Protein AF-A0A9N9K2L0-F1 (afdb_monomer_lite)

InterPro domains:
  IPR049456 Anoctamin, alpha-beta plait domain, fungal-type [PF20877] (57-165)

Sequence (165 aa):
MTDNNHLKNPLAPVTAAVSKIASSNVVQGTRNLLFHRIHNTKESKEVFADYVAIIRTKPFSKLSQLEKEISRKKLEDTCRNLLTRLHRVGLKYEVRRGADDLIFVFILCPLDRLKQEFDRSRIHDWLVGVRIRDLDEDRDVPLTDSERLRLVYEIITNPLNEGGA

pLDDT: mean 76.49, std 19.94, range [34.66, 96.75]

Structure (mmCIF, N/CA/C/O backbone):
data_AF-A0A9N9K2L0-F1
#
_entry.id   AF-A0A9N9K2L0-F1
#
loop_
_atom_site.group_PDB
_atom_site.id
_atom_site.type_symbol
_atom_site.label_atom_id
_atom_site.label_alt_id
_atom_site.label_comp_id
_atom_site.label_asym_id
_atom_site.label_entity_id
_atom_site.label_seq_id
_atom_site.pdbx_PDB_ins_code
_atom_site.Cartn_x
_atom_site.Cartn_y
_atom_site.Cartn_z
_atom_site.occupancy
_atom_site.B_iso_or_equiv
_atom_site.auth_seq_id
_atom_site.auth_comp_id
_atom_site.auth_asym_id
_atom_site.auth_atom_id
_atom_site.pdbx_PDB_model_num
ATOM 1 N N . MET A 1 1 ? -28.141 32.761 -15.837 1.00 36.38 1 M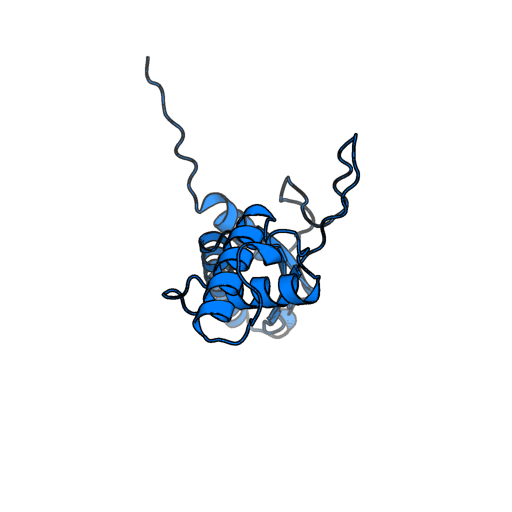ET A N 1
ATOM 2 C CA . MET A 1 1 ? -27.381 31.613 -16.374 1.00 36.38 1 MET A CA 1
ATOM 3 C C . MET A 1 1 ? -26.178 31.430 -15.471 1.00 36.38 1 MET A C 1
ATOM 5 O O . MET A 1 1 ? -25.227 32.185 -15.582 1.00 36.38 1 MET A O 1
ATOM 9 N N . THR A 1 2 ? -26.296 30.563 -14.470 1.00 34.84 2 THR A N 1
ATOM 10 C CA . THR A 1 2 ? -25.261 30.336 -13.451 1.00 34.84 2 THR A CA 1
ATOM 11 C C . THR A 1 2 ? -24.829 28.881 -13.537 1.00 34.84 2 THR A C 1
ATOM 13 O O . THR A 1 2 ? -25.515 28.002 -13.015 1.00 34.84 2 THR A O 1
ATOM 16 N N . ASP A 1 3 ? -23.716 28.643 -14.226 1.00 34.66 3 ASP A N 1
ATOM 17 C CA . ASP A 1 3 ? -23.054 27.343 -14.294 1.00 34.66 3 ASP A CA 1
ATOM 18 C C . ASP A 1 3 ? -22.274 27.104 -12.996 1.00 34.66 3 ASP A C 1
ATOM 20 O O . ASP A 1 3 ? -21.170 27.612 -12.791 1.00 34.66 3 ASP A O 1
ATOM 24 N N . ASN A 1 4 ? -22.869 26.329 -12.088 1.00 36.06 4 ASN A N 1
ATOM 25 C CA . ASN A 1 4 ? -22.198 25.838 -10.889 1.00 36.06 4 ASN A CA 1
ATOM 26 C C . ASN A 1 4 ? -21.323 24.632 -11.251 1.00 36.06 4 ASN A C 1
ATOM 28 O O . ASN A 1 4 ? -21.777 23.487 -11.267 1.00 36.06 4 ASN A O 1
ATOM 32 N N . ASN A 1 5 ? -20.045 24.905 -11.511 1.00 35.56 5 ASN A N 1
ATOM 33 C CA . ASN A 1 5 ? -18.997 23.896 -11.606 1.00 35.56 5 ASN A CA 1
ATOM 34 C C . ASN A 1 5 ? -18.878 23.128 -10.282 1.00 35.56 5 ASN A C 1
ATOM 36 O O . ASN A 1 5 ? -18.391 23.629 -9.268 1.00 35.56 5 ASN A O 1
ATOM 40 N N . HIS A 1 6 ? -19.330 21.877 -10.311 1.00 37.03 6 HIS A N 1
ATOM 41 C CA . HIS A 1 6 ? -19.274 20.942 -9.201 1.00 37.03 6 HIS A CA 1
ATOM 42 C C . HIS A 1 6 ? -17.819 20.486 -8.993 1.00 37.03 6 HIS A C 1
ATOM 44 O O . HIS A 1 6 ? -17.358 19.505 -9.580 1.00 37.03 6 HIS A O 1
ATOM 50 N N . LEU A 1 7 ? -17.081 21.205 -8.144 1.00 38.56 7 LEU A N 1
ATOM 51 C CA . LEU A 1 7 ? -15.788 20.766 -7.628 1.00 38.56 7 LEU A CA 1
ATOM 52 C C . LEU A 1 7 ? -16.025 19.487 -6.805 1.00 38.56 7 LEU A C 1
ATOM 54 O O . LEU A 1 7 ? -16.519 19.533 -5.676 1.00 38.56 7 LEU A O 1
ATOM 58 N N . LYS A 1 8 ? -15.759 18.319 -7.399 1.00 45.78 8 LYS A N 1
ATOM 59 C CA . LYS A 1 8 ? -15.827 17.027 -6.704 1.00 45.78 8 LYS A CA 1
ATOM 60 C C . LYS A 1 8 ? -14.815 17.060 -5.560 1.00 45.78 8 LYS A C 1
ATOM 62 O O . LYS A 1 8 ? -13.614 17.040 -5.797 1.00 45.78 8 LYS A O 1
ATOM 67 N N . ASN A 1 9 ? -15.311 17.142 -4.327 1.00 45.84 9 ASN A N 1
ATOM 68 C CA . ASN A 1 9 ? -14.488 17.180 -3.124 1.00 45.84 9 ASN A CA 1
ATOM 69 C C . ASN A 1 9 ? -13.578 15.927 -3.072 1.00 45.84 9 ASN A C 1
ATOM 71 O O . ASN A 1 9 ? -14.110 14.814 -2.981 1.00 45.84 9 ASN A O 1
ATOM 75 N N . PRO A 1 10 ? -12.238 16.065 -3.122 1.00 52.16 10 PRO A N 1
ATOM 76 C CA . PRO A 1 10 ? -11.313 14.931 -3.221 1.00 52.16 10 PRO A CA 1
ATOM 77 C C . PRO A 1 10 ? -11.330 14.013 -1.987 1.00 52.16 10 PRO A C 1
ATOM 79 O O . PRO A 1 10 ? -10.876 12.876 -2.067 1.00 52.16 10 PRO A O 1
ATOM 82 N N . LEU A 1 11 ? -11.901 14.459 -0.859 1.00 54.44 11 LEU A N 1
ATOM 83 C CA . LEU A 1 11 ? -12.058 13.648 0.356 1.00 54.44 11 LEU A CA 1
ATOM 84 C C . LEU A 1 11 ? -13.408 12.919 0.459 1.00 54.44 11 LEU A C 1
ATOM 86 O O . LEU A 1 11 ? -13.586 12.102 1.364 1.00 54.44 11 LEU A O 1
ATOM 90 N N . ALA A 1 12 ? -14.356 13.158 -0.452 1.00 58.91 12 ALA A N 1
ATOM 91 C CA . ALA A 1 12 ? -15.643 12.460 -0.456 1.00 58.91 12 ALA A CA 1
ATOM 92 C C . ALA A 1 12 ? -15.528 10.914 -0.412 1.00 58.91 12 ALA A C 1
ATOM 94 O O . ALA A 1 12 ? -16.246 10.303 0.387 1.00 58.91 12 ALA A O 1
ATOM 95 N N . PRO A 1 13 ? -14.628 10.252 -1.177 1.00 61.06 13 PRO A N 1
ATOM 96 C CA . PRO A 1 13 ? -14.494 8.794 -1.116 1.00 61.06 13 PRO A CA 1
ATOM 97 C C . PRO A 1 13 ? -13.888 8.298 0.206 1.00 61.06 13 PRO A C 1
ATOM 99 O O . PRO A 1 13 ? -14.330 7.270 0.719 1.00 61.06 13 PRO A O 1
ATOM 102 N N . VAL A 1 14 ? -12.943 9.043 0.795 1.00 61.41 14 VAL A N 1
ATOM 103 C CA . VAL A 1 14 ? -12.320 8.716 2.092 1.00 61.41 14 VAL A CA 1
ATOM 104 C C . VAL A 1 14 ? -13.371 8.771 3.199 1.00 61.41 14 VAL A C 1
ATOM 106 O O . VAL A 1 14 ? -13.541 7.819 3.957 1.00 61.41 14 VAL A O 1
ATOM 109 N N . THR A 1 15 ? -14.132 9.864 3.262 1.00 62.44 15 THR A N 1
ATOM 110 C CA . THR A 1 15 ? -15.161 10.069 4.288 1.00 62.44 15 THR A CA 1
ATOM 111 C C . THR A 1 15 ? -16.273 9.025 4.188 1.00 62.44 15 THR A C 1
ATOM 113 O O . THR A 1 15 ? -16.708 8.504 5.213 1.00 62.44 15 THR A O 1
ATOM 116 N N . ALA A 1 16 ? -16.681 8.653 2.970 1.00 62.03 16 ALA A N 1
ATOM 117 C CA . ALA A 1 16 ? -17.680 7.608 2.738 1.00 62.03 16 ALA A CA 1
ATOM 118 C C . ALA A 1 16 ? -17.184 6.188 3.075 1.00 62.03 16 ALA A C 1
ATOM 120 O O . ALA A 1 16 ? -17.990 5.314 3.393 1.00 62.03 16 ALA A O 1
ATOM 121 N N . ALA A 1 17 ? -15.878 5.924 2.981 1.00 58.97 17 ALA A N 1
ATOM 122 C CA . ALA A 1 17 ? -15.293 4.659 3.420 1.00 58.97 17 ALA A CA 1
ATOM 123 C C . ALA A 1 17 ? -15.217 4.586 4.954 1.00 58.97 17 ALA A C 1
ATOM 125 O O . ALA A 1 17 ? -15.587 3.570 5.536 1.00 58.97 17 ALA A O 1
ATOM 126 N N . VAL A 1 18 ? -14.809 5.677 5.610 1.00 60.56 18 VAL A N 1
ATOM 127 C CA . VAL A 1 18 ? -14.703 5.763 7.077 1.00 60.56 18 VAL A CA 1
ATOM 128 C C . VAL A 1 18 ? -16.077 5.673 7.750 1.00 60.56 18 VAL A C 1
ATOM 130 O O . VAL A 1 18 ? -16.228 4.939 8.723 1.00 60.56 18 VAL A O 1
ATOM 133 N N . SER A 1 19 ? -17.101 6.346 7.212 1.00 59.28 19 SER A N 1
ATOM 134 C CA . SER A 1 19 ? -18.462 6.303 7.773 1.00 59.28 19 SER A CA 1
ATOM 135 C C . SER A 1 19 ? -19.093 4.909 7.723 1.00 59.28 19 SER A C 1
ATOM 137 O O . SER A 1 19 ? -19.879 4.550 8.601 1.00 59.28 19 SER A O 1
ATOM 139 N N . LYS A 1 20 ? -18.714 4.090 6.734 1.00 58.72 20 LYS A N 1
ATOM 140 C CA . LYS A 1 20 ? -19.121 2.686 6.682 1.00 58.72 20 LYS A CA 1
ATOM 141 C C . LYS A 1 20 ? -18.540 1.913 7.850 1.00 58.72 20 LYS A C 1
ATOM 143 O O . LYS A 1 20 ? -19.306 1.275 8.545 1.00 58.72 20 LYS A O 1
ATOM 148 N N . ILE A 1 21 ? -17.247 2.035 8.150 1.00 56.72 21 ILE A N 1
ATOM 149 C CA . ILE A 1 21 ? -16.591 1.302 9.255 1.00 56.72 21 ILE A CA 1
ATOM 150 C C . ILE A 1 21 ? -17.342 1.468 10.593 1.00 56.72 21 ILE A C 1
ATOM 152 O O . ILE A 1 21 ? -17.442 0.512 11.366 1.00 56.72 21 ILE A O 1
ATOM 156 N N . ALA A 1 22 ? -17.910 2.651 10.843 1.00 50.00 22 ALA A N 1
ATOM 157 C CA . ALA A 1 22 ? -18.633 2.985 12.071 1.00 50.00 22 ALA A CA 1
ATOM 158 C C . ALA A 1 22 ? -20.003 2.290 12.228 1.00 50.00 22 ALA A C 1
ATOM 160 O O . ALA A 1 22 ? -20.510 2.189 13.346 1.00 50.00 22 ALA A O 1
ATOM 161 N N . SER A 1 23 ? -20.600 1.783 11.147 1.00 47.50 23 SER A N 1
ATOM 162 C CA . SER A 1 23 ? -21.917 1.136 11.181 1.00 47.50 23 SER A CA 1
ATOM 163 C C . SER A 1 23 ? -21.771 -0.373 11.421 1.00 47.50 23 SER A C 1
ATOM 165 O O . SER A 1 23 ? -20.914 -1.032 10.839 1.00 47.50 23 SER A O 1
ATOM 167 N N . SER A 1 24 ? -22.590 -0.945 12.305 1.00 44.16 24 SER A N 1
ATOM 168 C CA . SER A 1 24 ? -22.550 -2.370 12.683 1.00 44.16 24 SER A CA 1
ATOM 169 C C . SER A 1 24 ? -23.005 -3.331 11.577 1.00 44.16 24 SER A C 1
ATOM 171 O O . SER A 1 24 ? -22.767 -4.527 11.688 1.00 44.16 24 SER A O 1
ATOM 173 N N . ASN A 1 25 ? -23.585 -2.819 10.490 1.00 40.66 25 ASN A N 1
ATOM 174 C CA . ASN A 1 25 ? -23.995 -3.591 9.321 1.00 40.66 25 ASN A CA 1
ATOM 175 C C . ASN A 1 25 ? -23.329 -3.002 8.077 1.00 40.66 25 ASN A C 1
ATOM 177 O O . ASN A 1 25 ? -23.819 -2.031 7.505 1.00 40.66 25 ASN A O 1
ATOM 181 N N . VAL A 1 26 ? -22.183 -3.554 7.677 1.00 41.59 26 VAL A N 1
ATOM 182 C CA . VAL A 1 26 ? -21.455 -3.110 6.475 1.00 41.59 26 VAL A CA 1
ATOM 183 C C . VAL A 1 26 ? -21.186 -4.316 5.604 1.00 41.59 26 VAL A C 1
ATOM 185 O O . VAL A 1 26 ? -20.061 -4.761 5.403 1.00 41.59 26 VAL A O 1
ATOM 188 N N . VAL A 1 27 ? -22.271 -4.840 5.063 1.00 42.69 27 VAL A N 1
ATOM 189 C CA . VAL A 1 27 ? -22.233 -5.417 3.732 1.00 42.69 27 VAL A CA 1
ATOM 190 C C . VAL A 1 27 ? -23.111 -4.489 2.909 1.00 42.69 27 VAL A C 1
ATOM 192 O O . VAL A 1 27 ? -24.256 -4.254 3.267 1.00 42.69 27 VAL A O 1
ATOM 195 N N . GLN A 1 28 ? -22.544 -3.953 1.831 1.00 42.75 28 GLN A N 1
ATOM 196 C CA . GLN A 1 28 ? -23.145 -3.028 0.862 1.00 42.75 28 GLN A CA 1
ATOM 197 C C . GLN A 1 28 ? -23.004 -1.535 1.172 1.00 42.75 28 GLN A C 1
ATOM 199 O O . GLN A 1 28 ? -23.457 -1.001 2.177 1.00 42.75 28 GLN A O 1
ATOM 204 N N . GLY A 1 29 ? -22.391 -0.836 0.214 1.00 38.25 29 GLY A N 1
ATOM 205 C CA . GLY A 1 29 ? -22.455 0.617 0.163 1.00 38.25 29 GLY A CA 1
ATOM 206 C C . GLY A 1 29 ? -21.407 1.307 -0.697 1.00 38.25 29 GLY A C 1
ATOM 207 O O . GLY A 1 29 ? -21.385 2.531 -0.713 1.00 38.25 29 GLY A O 1
ATOM 208 N N . THR A 1 30 ? -20.496 0.620 -1.388 1.00 40.12 30 THR A N 1
ATOM 209 C CA . THR A 1 30 ? -19.628 1.260 -2.397 1.00 40.12 30 THR A CA 1
ATOM 210 C C . THR A 1 30 ? -20.104 0.776 -3.754 1.00 40.12 30 THR A C 1
ATOM 212 O O . THR A 1 30 ? -19.882 -0.371 -4.111 1.00 40.12 30 THR A O 1
ATOM 215 N N . ARG A 1 31 ? -20.821 1.637 -4.483 1.00 35.69 31 ARG A N 1
ATOM 216 C CA . ARG A 1 31 ? -21.468 1.338 -5.773 1.00 35.69 31 ARG A CA 1
ATOM 217 C C . ARG A 1 31 ? -20.511 0.959 -6.919 1.00 35.69 31 ARG A C 1
ATOM 219 O O . ARG A 1 31 ? -20.982 0.812 -8.031 1.00 35.69 31 ARG A O 1
ATOM 226 N N . ASN A 1 32 ? -19.222 0.743 -6.655 1.00 43.69 32 ASN A N 1
ATOM 227 C CA . ASN A 1 32 ? -18.247 0.205 -7.602 1.00 43.69 32 ASN A CA 1
ATOM 228 C C . ASN A 1 32 ? -17.407 -0.853 -6.873 1.00 43.69 32 ASN A C 1
ATOM 230 O O . ASN A 1 32 ? -16.493 -0.519 -6.121 1.00 43.69 32 ASN A O 1
ATOM 234 N N . LEU A 1 33 ? -17.774 -2.120 -7.044 1.00 47.03 33 LEU A N 1
ATOM 235 C CA . LEU A 1 33 ? -17.030 -3.277 -6.543 1.00 47.03 33 LEU A CA 1
ATOM 236 C C . LEU A 1 33 ? -15.717 -3.393 -7.345 1.00 47.03 33 LEU A C 1
ATOM 238 O O . LEU A 1 33 ? -15.779 -3.461 -8.569 1.00 47.03 33 LEU A O 1
ATOM 242 N N . LEU A 1 34 ? -14.545 -3.379 -6.691 1.00 52.84 34 LEU A N 1
ATOM 243 C CA . LEU A 1 34 ? -13.231 -3.422 -7.369 1.00 52.84 34 LEU A CA 1
ATOM 244 C C . LEU A 1 34 ? -12.527 -4.787 -7.267 1.00 52.84 34 LEU A C 1
ATOM 246 O O . LEU A 1 34 ? -11.813 -5.150 -8.195 1.00 52.84 34 LEU A O 1
ATOM 250 N N . PHE A 1 35 ? -12.753 -5.560 -6.196 1.00 50.31 35 PHE A N 1
ATOM 251 C CA . PHE A 1 35 ? -12.025 -6.819 -5.933 1.00 50.31 35 PHE A CA 1
ATOM 252 C C . PHE A 1 35 ? -12.870 -8.089 -6.040 1.00 50.31 35 PHE A C 1
ATOM 254 O O . PHE A 1 35 ? -12.543 -9.128 -5.468 1.00 50.31 35 PHE A O 1
ATOM 261 N N . HIS A 1 36 ? -13.981 -8.021 -6.767 1.00 44.00 36 HIS A N 1
ATOM 262 C CA . HIS A 1 36 ? -14.702 -9.211 -7.185 1.00 44.00 36 HIS A CA 1
ATOM 263 C C . HIS A 1 36 ? -15.061 -9.049 -8.653 1.00 44.00 36 HIS A C 1
ATOM 265 O O . HIS A 1 36 ? -15.812 -8.139 -8.993 1.00 44.00 36 HIS A O 1
ATOM 271 N N . ARG A 1 37 ? -14.450 -9.901 -9.488 1.00 40.19 37 ARG A N 1
ATOM 272 C CA . ARG A 1 37 ? -14.815 -10.209 -10.875 1.00 40.19 37 ARG A CA 1
ATOM 273 C C . ARG A 1 37 ? -15.572 -9.074 -11.573 1.00 40.19 37 ARG A C 1
ATOM 275 O O . ARG A 1 37 ? -16.801 -9.071 -11.615 1.00 40.19 37 ARG A O 1
ATOM 282 N N . ILE A 1 38 ? -14.840 -8.126 -12.160 1.00 37.28 38 ILE A N 1
ATOM 283 C CA . ILE A 1 38 ? -15.440 -7.236 -13.155 1.00 37.28 38 ILE A CA 1
ATOM 284 C C . ILE A 1 38 ? -15.776 -8.124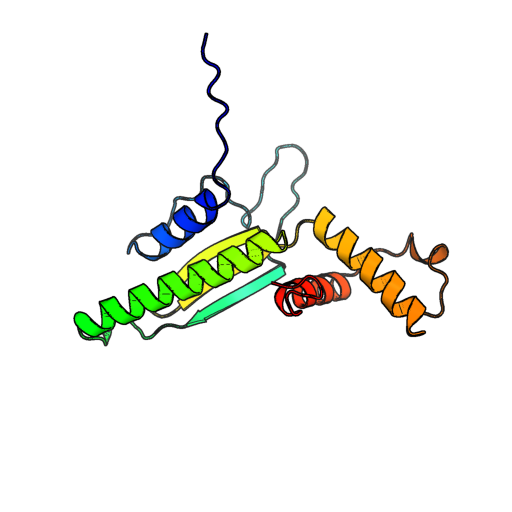 -14.359 1.00 37.28 38 ILE A C 1
ATOM 286 O O . ILE A 1 38 ? -14.932 -8.379 -15.214 1.00 37.28 38 ILE A O 1
ATOM 290 N N . HIS A 1 39 ? -17.011 -8.624 -14.422 1.00 35.22 39 HIS A N 1
ATOM 291 C CA . HIS A 1 39 ? -17.592 -9.097 -15.674 1.00 35.22 39 HIS A CA 1
ATOM 292 C C . HIS A 1 39 ? -17.828 -7.867 -16.554 1.00 35.22 39 HIS A C 1
ATOM 294 O O . HIS A 1 39 ? -18.941 -7.361 -16.654 1.00 35.22 39 HIS A O 1
ATOM 300 N N . ASN A 1 40 ? -16.763 -7.341 -17.159 1.00 38.50 40 ASN A N 1
ATOM 301 C CA . ASN A 1 40 ? -16.923 -6.420 -18.269 1.00 38.50 40 ASN A CA 1
ATOM 302 C C . ASN A 1 40 ? -17.249 -7.275 -19.492 1.00 38.50 40 ASN A C 1
ATOM 304 O O . ASN A 1 40 ? -16.514 -8.203 -19.824 1.00 38.50 40 ASN A O 1
ATOM 308 N N . THR A 1 41 ? -18.366 -6.976 -20.145 1.00 44.03 41 THR A N 1
ATOM 309 C CA . THR A 1 41 ? -19.050 -7.765 -21.183 1.00 44.03 41 THR A CA 1
ATOM 310 C C . THR A 1 41 ? -18.271 -7.984 -22.491 1.00 44.03 41 THR A C 1
ATOM 312 O O . THR A 1 41 ? -18.871 -8.381 -23.484 1.00 44.03 41 THR A O 1
ATOM 315 N N . LYS A 1 42 ? -16.945 -7.790 -22.516 1.00 45.41 42 LYS A N 1
ATOM 316 C CA . LYS A 1 42 ? -16.090 -8.150 -23.662 1.00 45.41 42 LYS A CA 1
ATOM 317 C C . LYS A 1 42 ? -14.730 -8.768 -23.313 1.00 45.41 42 LYS A C 1
ATOM 319 O O . LYS A 1 42 ? -14.254 -9.556 -24.114 1.00 45.41 42 LYS A O 1
ATOM 324 N N . GLU A 1 43 ? -14.150 -8.524 -22.136 1.00 44.75 43 GLU A N 1
ATOM 325 C CA . GLU A 1 43 ? -12.926 -9.206 -21.677 1.00 44.75 43 GLU A CA 1
ATOM 326 C C . GLU A 1 43 ? -12.920 -9.286 -20.144 1.00 44.75 43 GLU A C 1
ATOM 328 O O . GLU A 1 43 ? -12.920 -8.271 -19.446 1.00 44.75 43 GLU A O 1
ATOM 333 N N . SER A 1 44 ? -12.939 -10.505 -19.608 1.00 44.56 44 SER A N 1
ATOM 334 C CA . SER A 1 44 ? -12.975 -10.759 -18.164 1.00 44.56 44 SER A CA 1
ATOM 335 C C . SER A 1 44 ? -11.556 -10.694 -17.592 1.00 44.56 44 SER A C 1
ATOM 337 O O . SER A 1 44 ? -10.882 -11.715 -17.521 1.00 44.56 44 SER A O 1
ATOM 339 N N . LYS A 1 45 ? -11.069 -9.509 -17.203 1.00 50.97 45 LYS A N 1
ATOM 340 C CA . LYS A 1 45 ? -9.832 -9.408 -16.407 1.00 50.97 45 LYS A CA 1
ATOM 341 C C . LYS A 1 45 ? -10.179 -9.443 -14.923 1.00 50.97 45 LYS A C 1
ATOM 343 O O . LYS A 1 45 ? -10.801 -8.521 -14.396 1.00 50.97 45 LYS A O 1
ATOM 348 N N . GLU A 1 46 ? -9.791 -10.524 -14.255 1.00 55.22 46 GLU A N 1
ATOM 349 C CA . GLU A 1 46 ? -9.852 -10.625 -12.799 1.00 55.22 46 GLU A CA 1
ATOM 350 C C . GLU A 1 46 ? -8.832 -9.649 -12.195 1.00 55.22 46 GLU A C 1
ATOM 352 O O . GLU A 1 46 ? -7.640 -9.721 -12.484 1.00 55.22 46 GLU A O 1
ATOM 357 N N . VAL A 1 47 ? -9.306 -8.681 -11.406 1.00 61.72 47 VAL A N 1
ATOM 358 C CA . VAL A 1 47 ? -8.449 -7.710 -10.713 1.00 61.72 47 VAL A CA 1
ATOM 359 C C . VAL A 1 47 ? -8.339 -8.136 -9.254 1.00 61.72 47 VAL A C 1
ATOM 361 O O . VAL A 1 47 ? -9.324 -8.097 -8.514 1.00 61.72 47 VAL A O 1
ATOM 364 N N . PHE A 1 48 ? -7.140 -8.549 -8.850 1.00 75.62 48 PHE A N 1
ATOM 365 C CA . PHE A 1 48 ? -6.819 -8.928 -7.475 1.00 75.62 48 PHE A CA 1
ATOM 366 C C . PHE A 1 48 ? -6.200 -7.754 -6.717 1.00 75.62 48 PHE A C 1
ATOM 368 O O . PHE A 1 48 ? -5.598 -6.869 -7.319 1.00 75.62 48 PHE A O 1
ATOM 375 N N . ALA A 1 49 ? -6.362 -7.733 -5.395 1.00 87.06 49 ALA A N 1
ATOM 376 C CA . ALA A 1 49 ? -5.622 -6.802 -4.550 1.00 87.06 49 ALA A CA 1
ATOM 377 C C . ALA A 1 49 ? -4.137 -7.195 -4.526 1.00 87.06 49 ALA A C 1
ATOM 379 O O . ALA A 1 49 ? -3.823 -8.379 -4.436 1.00 87.06 49 ALA A O 1
ATOM 380 N N . ASP A 1 50 ? -3.247 -6.205 -4.567 1.00 91.69 50 ASP A N 1
ATOM 381 C CA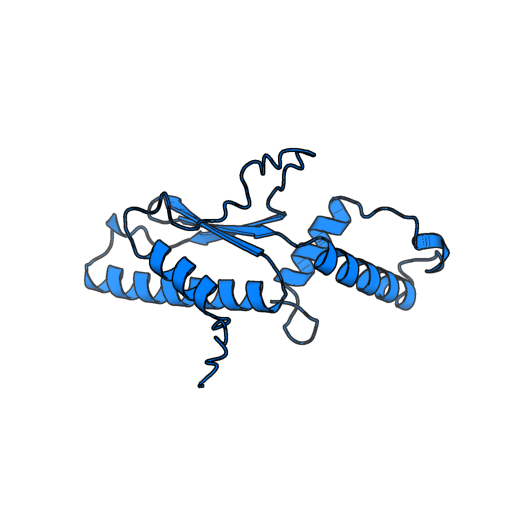 . ASP A 1 50 ? -1.800 -6.421 -4.462 1.00 91.69 50 ASP A CA 1
ATOM 382 C C . ASP A 1 50 ? -1.394 -6.668 -3.001 1.00 91.69 50 ASP A C 1
ATOM 384 O O . ASP A 1 50 ? -0.603 -7.558 -2.707 1.00 91.69 50 ASP A O 1
ATOM 388 N N . TYR A 1 51 ? -1.972 -5.898 -2.071 1.00 94.62 51 TYR A N 1
ATOM 389 C CA . TYR A 1 51 ? -1.699 -6.001 -0.636 1.00 94.62 51 TYR A CA 1
ATOM 390 C C . TYR A 1 51 ? -2.979 -5.918 0.192 1.00 94.62 51 TYR A C 1
ATOM 392 O O . TYR A 1 51 ? -3.984 -5.338 -0.222 1.00 94.62 51 TYR A O 1
ATOM 400 N N . VAL A 1 52 ? -2.922 -6.463 1.408 1.00 93.44 52 VAL A N 1
ATOM 401 C CA . VAL A 1 52 ? -3.964 -6.299 2.426 1.00 93.44 52 VAL A CA 1
ATOM 402 C C . VAL A 1 52 ? -3.323 -5.763 3.698 1.00 93.44 52 VAL A C 1
ATOM 404 O O . VAL A 1 52 ? -2.528 -6.450 4.335 1.00 93.44 52 VAL A O 1
ATOM 407 N N . ALA A 1 53 ? -3.683 -4.542 4.089 1.00 93.50 53 ALA A N 1
ATOM 408 C CA . ALA A 1 53 ? -3.322 -4.000 5.391 1.00 93.50 53 ALA A CA 1
ATOM 409 C C . ALA A 1 53 ? -4.377 -4.402 6.429 1.00 93.50 53 ALA A C 1
ATOM 411 O O . ALA A 1 53 ? -5.581 -4.274 6.197 1.00 93.50 53 ALA A O 1
ATOM 412 N N . ILE A 1 54 ? -3.923 -4.895 7.580 1.00 93.25 54 ILE A N 1
ATOM 413 C CA . ILE A 1 54 ? -4.792 -5.353 8.666 1.00 93.25 54 ILE A CA 1
ATOM 414 C C . ILE A 1 54 ? -4.680 -4.369 9.823 1.00 93.25 54 ILE A C 1
ATOM 416 O O . ILE A 1 54 ? -3.614 -4.214 10.417 1.00 93.25 54 ILE A O 1
ATOM 420 N N . ILE A 1 55 ? -5.796 -3.740 10.175 1.00 91.19 55 ILE A N 1
ATOM 421 C CA . ILE A 1 55 ? -5.902 -2.890 11.358 1.00 91.19 55 ILE A CA 1
ATOM 422 C C . ILE A 1 55 ? -6.545 -3.722 12.462 1.00 91.19 55 ILE A C 1
ATOM 424 O O . ILE A 1 55 ? -7.690 -4.159 12.335 1.00 91.19 55 ILE A O 1
ATOM 428 N N . ARG A 1 56 ? -5.794 -3.943 13.543 1.00 90.00 56 ARG A N 1
ATOM 429 C CA . ARG A 1 56 ? -6.274 -4.647 14.735 1.00 90.00 56 ARG A CA 1
ATOM 430 C C . ARG A 1 56 ? -6.741 -3.639 15.778 1.00 90.00 56 ARG A C 1
ATOM 432 O O . ARG A 1 56 ? -6.013 -2.705 16.111 1.00 90.00 56 ARG A O 1
ATOM 439 N N . THR A 1 57 ? -7.938 -3.840 16.307 1.00 84.62 57 THR A N 1
ATOM 440 C CA . THR A 1 57 ? -8.495 -3.082 17.432 1.00 84.62 57 THR A CA 1
ATOM 441 C C . THR A 1 57 ? -8.741 -4.011 18.617 1.00 84.62 57 THR A C 1
ATOM 443 O O . THR A 1 57 ? -8.709 -5.228 18.486 1.00 84.62 57 THR A O 1
ATOM 446 N N . LYS A 1 58 ? -8.962 -3.460 19.811 1.00 82.50 58 LYS A N 1
ATOM 447 C CA . LYS A 1 58 ? -9.459 -4.270 20.927 1.00 82.50 58 LYS A CA 1
ATOM 448 C C . LYS A 1 58 ? -10.889 -4.723 20.606 1.00 82.50 58 LYS A C 1
ATOM 450 O O . LYS A 1 58 ? -11.656 -3.907 20.088 1.00 82.50 58 LYS A O 1
ATOM 455 N N . PRO A 1 59 ? -11.274 -5.970 20.934 1.00 79.00 59 PRO A N 1
ATOM 456 C CA . PRO A 1 59 ? -12.636 -6.431 20.713 1.00 79.00 59 PRO A CA 1
ATOM 457 C C . PRO A 1 59 ? -13.593 -5.560 21.527 1.00 79.00 59 PRO A C 1
ATOM 459 O O . PRO A 1 59 ? -13.504 -5.495 22.757 1.00 79.00 59 PRO A O 1
ATOM 462 N N . PHE A 1 60 ? -14.515 -4.889 20.837 1.00 73.94 60 PHE A N 1
ATOM 463 C CA . PHE A 1 60 ? -15.450 -3.961 21.473 1.00 73.94 60 PHE A CA 1
ATOM 464 C C . PHE A 1 60 ? -16.345 -4.650 22.513 1.00 73.94 60 PHE A C 1
ATOM 466 O O . PHE A 1 60 ? -16.816 -3.993 23.435 1.00 73.94 60 PHE A O 1
ATOM 473 N N . SER A 1 61 ? -16.542 -5.968 22.421 1.00 75.00 61 SER A N 1
ATOM 474 C CA . SER A 1 61 ? -17.329 -6.761 23.373 1.00 75.00 61 SER A CA 1
ATOM 475 C C . SER A 1 61 ? -16.795 -6.737 24.811 1.00 75.00 61 SER A C 1
ATOM 477 O O . SER A 1 61 ? -17.582 -6.888 25.741 1.00 75.00 61 SER A O 1
ATOM 479 N N . LYS A 1 62 ? -15.491 -6.500 25.015 1.00 76.69 62 LYS A N 1
ATOM 480 C CA . LYS A 1 62 ? -14.841 -6.534 26.340 1.00 76.69 62 LYS A CA 1
ATOM 481 C C . LYS A 1 62 ? -14.672 -5.159 26.999 1.00 76.69 62 LYS A C 1
ATOM 483 O O . LYS A 1 62 ? -14.083 -5.080 28.071 1.00 76.69 62 LYS A O 1
ATOM 488 N N . LEU A 1 63 ? -15.125 -4.087 26.350 1.00 81.50 63 LEU A N 1
ATOM 489 C CA . LEU A 1 63 ? -14.837 -2.708 26.755 1.00 81.50 63 LEU A CA 1
ATOM 490 C C . LEU A 1 63 ? -16.043 -2.011 27.397 1.00 81.50 63 LEU A C 1
ATOM 492 O O . LEU A 1 63 ? -17.193 -2.219 26.992 1.00 81.50 63 LEU A O 1
ATOM 496 N N . SER A 1 64 ? -15.757 -1.119 28.348 1.00 86.69 64 SER A N 1
ATOM 497 C CA . SER A 1 64 ? -16.728 -0.165 28.893 1.00 86.69 64 SER A CA 1
ATOM 498 C C . SER A 1 64 ? -17.223 0.801 27.807 1.00 86.69 64 SER A C 1
ATOM 500 O O . SER A 1 64 ? -16.551 1.027 26.799 1.00 86.69 64 SER A O 1
ATOM 502 N N . GLN A 1 65 ? -18.395 1.411 28.003 1.00 85.62 65 GLN A N 1
ATOM 503 C CA . GLN A 1 65 ? -18.990 2.340 27.036 1.00 85.62 65 GLN A CA 1
ATOM 504 C C . GLN A 1 65 ? -18.060 3.516 26.694 1.00 85.62 65 GLN A C 1
ATOM 506 O O . GLN A 1 65 ? -17.952 3.899 25.530 1.00 85.62 65 GLN A O 1
ATOM 511 N N . LEU A 1 66 ? -17.334 4.041 27.686 1.00 87.50 66 LEU A N 1
ATOM 512 C CA . LEU A 1 66 ? -16.366 5.120 27.481 1.00 87.50 66 LEU A CA 1
ATOM 513 C C . LEU A 1 66 ? -15.157 4.659 26.647 1.00 87.50 66 LEU A C 1
ATOM 515 O O . LEU A 1 66 ? -14.712 5.354 25.735 1.00 87.50 66 LEU A O 1
ATOM 519 N N . GLU A 1 67 ? -14.646 3.459 26.917 1.00 86.94 67 GLU A N 1
ATOM 520 C CA . GLU A 1 67 ? -13.497 2.889 26.204 1.00 86.94 67 GLU A CA 1
ATOM 521 C C . GLU A 1 67 ? -13.837 2.518 24.756 1.00 86.94 67 GLU A C 1
ATOM 523 O O . GLU A 1 67 ? -12.984 2.641 23.868 1.00 86.94 67 GLU A O 1
ATOM 528 N N . LYS A 1 68 ? -15.084 2.094 24.504 1.00 84.56 68 LYS A N 1
ATOM 529 C CA . LYS A 1 68 ? -15.617 1.858 23.156 1.00 84.56 68 LYS A CA 1
ATOM 530 C C . LYS A 1 68 ? -15.580 3.134 22.322 1.00 84.56 68 LYS A C 1
ATOM 532 O O . LYS A 1 68 ? -15.098 3.086 21.193 1.00 84.56 68 LYS A O 1
ATOM 537 N N . GLU A 1 69 ? -16.027 4.260 22.878 1.00 86.38 69 GLU A N 1
ATOM 538 C CA . GLU A 1 69 ? -16.048 5.547 22.173 1.00 86.38 69 GLU A CA 1
ATOM 539 C C . GLU A 1 69 ? -14.633 6.019 21.811 1.00 86.38 69 GLU A C 1
ATOM 541 O O . GLU A 1 69 ? -14.356 6.353 20.658 1.00 86.38 69 GLU A O 1
ATOM 546 N N . ILE A 1 70 ? -13.704 5.961 22.772 1.00 88.94 70 ILE A N 1
ATOM 547 C CA . ILE A 1 70 ? -12.300 6.346 22.559 1.00 88.94 70 ILE A CA 1
ATOM 548 C C . ILE A 1 70 ? -11.652 5.460 21.489 1.00 88.94 70 ILE A C 1
ATOM 550 O O . ILE A 1 70 ? -10.989 5.959 20.576 1.00 88.94 70 ILE A O 1
ATOM 554 N N . SER A 1 71 ? -11.855 4.144 21.581 1.00 86.56 71 SER A N 1
ATOM 555 C CA . SER A 1 71 ? -11.285 3.185 20.630 1.00 86.56 71 SER A CA 1
ATOM 556 C C . SER A 1 71 ? -11.869 3.366 19.230 1.00 86.56 71 SER A C 1
ATOM 558 O O . SER A 1 71 ? -11.123 3.312 18.254 1.00 86.56 71 SER A O 1
ATOM 560 N N . ARG A 1 72 ? -13.177 3.647 19.123 1.00 85.44 72 ARG A N 1
ATOM 561 C CA . ARG A 1 72 ? -13.850 3.937 17.850 1.00 85.44 72 ARG A CA 1
ATOM 562 C C . ARG A 1 72 ? -13.280 5.188 17.198 1.00 85.44 72 ARG A C 1
ATOM 564 O O . ARG A 1 72 ? -12.886 5.128 16.039 1.00 85.44 72 ARG A O 1
ATOM 571 N N . LYS A 1 73 ? -13.161 6.285 17.947 1.00 89.56 73 LYS A N 1
ATOM 572 C CA . LYS A 1 73 ? -12.589 7.532 17.427 1.00 89.56 73 LYS A CA 1
ATOM 573 C C . LYS A 1 73 ? -11.149 7.335 16.949 1.00 89.56 73 LYS A C 1
ATOM 575 O O . LYS A 1 73 ? -10.813 7.698 15.826 1.00 89.56 73 LYS A O 1
ATOM 580 N N . LYS A 1 74 ? -10.314 6.669 17.756 1.00 90.38 74 LYS A N 1
ATOM 581 C CA . LYS A 1 74 ? -8.929 6.343 17.377 1.00 90.38 74 LYS A CA 1
ATOM 582 C C . LYS A 1 74 ? -8.867 5.501 16.101 1.00 90.38 74 LYS A C 1
ATOM 584 O O . LYS A 1 74 ? -8.005 5.727 15.251 1.00 90.38 74 LYS A O 1
ATOM 589 N N . LEU A 1 75 ? -9.757 4.520 15.975 1.00 89.44 75 LEU A N 1
ATOM 590 C CA . LEU A 1 75 ? -9.848 3.662 14.802 1.00 89.44 75 LEU A CA 1
ATOM 591 C C . LEU A 1 75 ? -10.264 4.444 13.551 1.00 89.44 75 LEU A C 1
ATOM 593 O O . LEU A 1 75 ? -9.639 4.278 12.504 1.00 89.44 75 LEU A O 1
ATOM 597 N N . GLU A 1 76 ? -11.265 5.316 13.661 1.00 88.75 76 GLU A N 1
ATOM 598 C CA . GLU A 1 76 ? -11.694 6.196 12.572 1.00 88.75 76 GLU A CA 1
ATOM 599 C C . GLU A 1 76 ? -10.562 7.115 12.112 1.00 88.75 76 GLU A C 1
ATOM 601 O O . GLU A 1 76 ? -10.314 7.218 10.912 1.00 88.75 76 GLU A O 1
ATOM 606 N N . ASP A 1 77 ? -9.836 7.729 13.047 1.00 91.81 77 ASP A N 1
ATOM 607 C CA . ASP A 1 77 ? -8.708 8.609 12.733 1.00 91.81 77 ASP A CA 1
ATOM 608 C C . ASP A 1 77 ? -7.550 7.843 12.080 1.00 91.81 77 ASP A C 1
ATOM 610 O O . ASP A 1 77 ? -6.985 8.296 11.082 1.00 91.81 77 ASP A O 1
ATOM 614 N N . THR A 1 78 ? -7.246 6.640 12.578 1.00 91.12 78 THR A N 1
ATOM 615 C CA . THR A 1 78 ? -6.223 5.754 11.996 1.00 91.12 78 THR A CA 1
ATOM 616 C C . THR A 1 78 ? -6.592 5.359 10.567 1.00 91.12 78 THR A C 1
ATOM 618 O O . THR A 1 78 ? -5.768 5.480 9.659 1.00 91.12 78 THR A O 1
ATOM 621 N N . CYS A 1 79 ? -7.844 4.945 10.343 1.00 90.69 79 CYS A N 1
ATOM 622 C CA . CYS A 1 79 ? -8.335 4.591 9.014 1.00 90.69 79 CYS A CA 1
ATOM 623 C C . CYS A 1 79 ? -8.297 5.806 8.085 1.00 90.69 79 CYS A C 1
ATOM 625 O O . CYS A 1 79 ? -7.760 5.721 6.988 1.00 90.69 79 CYS A O 1
ATOM 627 N N . ARG A 1 80 ? -8.809 6.958 8.524 1.00 92.75 80 ARG A N 1
ATOM 628 C CA . ARG A 1 80 ? -8.829 8.188 7.724 1.00 92.75 80 ARG A CA 1
ATOM 629 C C . ARG A 1 80 ? -7.427 8.597 7.284 1.00 92.75 80 ARG A C 1
ATOM 631 O O . ARG A 1 80 ? -7.241 8.922 6.113 1.00 92.75 80 ARG A O 1
ATOM 638 N N . ASN A 1 81 ? -6.451 8.548 8.190 1.00 93.88 81 ASN A N 1
ATOM 639 C CA . ASN A 1 81 ? -5.059 8.866 7.882 1.00 93.88 81 ASN A CA 1
ATOM 640 C C . ASN A 1 81 ? -4.491 7.888 6.841 1.00 93.88 81 ASN A C 1
ATOM 642 O O . ASN A 1 81 ? -4.020 8.326 5.794 1.00 93.88 81 ASN A O 1
ATOM 646 N N . LEU A 1 82 ? -4.631 6.577 7.068 1.00 93.06 82 LEU A N 1
ATOM 647 C CA . LEU A 1 82 ? -4.160 5.551 6.132 1.00 93.06 82 LEU A CA 1
ATOM 648 C C . LEU A 1 82 ? -4.779 5.716 4.737 1.00 93.06 82 LEU A C 1
ATOM 650 O O . LEU A 1 82 ? -4.066 5.764 3.740 1.00 93.06 82 LEU A O 1
ATOM 654 N N . LEU A 1 83 ? -6.103 5.848 4.655 1.00 93.06 83 LEU A N 1
ATOM 655 C CA . LEU A 1 83 ? -6.808 5.974 3.380 1.00 93.06 83 LEU A CA 1
ATOM 656 C C . LEU A 1 83 ? -6.449 7.266 2.636 1.00 93.06 83 LEU A C 1
ATOM 658 O O . LEU A 1 83 ? -6.379 7.268 1.408 1.00 93.06 83 LEU A O 1
ATOM 662 N N . THR A 1 84 ? -6.196 8.357 3.364 1.00 93.56 84 THR A N 1
ATOM 663 C CA . THR A 1 84 ? -5.747 9.625 2.769 1.00 93.56 84 THR A CA 1
ATOM 664 C C . THR A 1 84 ? -4.359 9.477 2.155 1.00 93.56 84 THR A C 1
ATOM 666 O O . THR A 1 84 ? -4.137 9.917 1.029 1.00 93.56 84 THR A O 1
ATOM 669 N N . ARG A 1 85 ? -3.446 8.810 2.865 1.00 94.81 85 ARG A N 1
ATOM 670 C CA . ARG A 1 85 ? -2.087 8.522 2.395 1.00 94.81 85 ARG A CA 1
ATOM 671 C C . ARG A 1 85 ? -2.081 7.644 1.149 1.00 94.81 85 ARG A C 1
ATOM 673 O O . ARG A 1 85 ? -1.516 8.038 0.134 1.00 94.81 85 ARG A O 1
ATOM 680 N N . LEU A 1 86 ? -2.815 6.529 1.179 1.00 94.19 86 LEU A N 1
ATOM 681 C CA . LEU A 1 86 ? -2.969 5.635 0.026 1.00 94.19 86 LEU A CA 1
ATOM 682 C C . LEU A 1 86 ? -3.567 6.360 -1.188 1.00 94.19 86 LEU A C 1
ATOM 684 O O . LEU A 1 86 ? -3.067 6.222 -2.302 1.00 94.19 86 LEU A O 1
ATOM 688 N N . HIS A 1 87 ? -4.601 7.181 -0.976 1.00 92.31 87 HIS A N 1
ATOM 689 C CA . HIS A 1 87 ? -5.190 7.983 -2.049 1.00 92.31 87 HIS A CA 1
ATOM 690 C C . HIS A 1 87 ? -4.176 8.965 -2.650 1.00 92.31 87 HIS A C 1
ATOM 692 O O . HIS A 1 87 ? -4.119 9.133 -3.867 1.00 92.31 87 HIS A O 1
ATOM 698 N N . ARG A 1 88 ? -3.370 9.623 -1.808 1.00 93.75 88 ARG A N 1
ATOM 699 C CA . ARG A 1 88 ? -2.384 10.627 -2.229 1.00 93.75 88 ARG A CA 1
ATOM 700 C C . ARG A 1 88 ? -1.335 10.054 -3.182 1.00 93.75 88 ARG A C 1
ATOM 702 O O . ARG A 1 88 ? -0.950 10.741 -4.119 1.00 93.75 88 ARG A O 1
ATOM 709 N N . VAL A 1 89 ? -0.912 8.808 -2.973 1.00 94.00 89 VAL A N 1
ATOM 710 C CA . VAL A 1 89 ? 0.058 8.118 -3.845 1.00 94.00 89 VAL A CA 1
ATOM 711 C C . VAL A 1 89 ? -0.576 7.416 -5.052 1.00 94.00 89 VAL A C 1
ATOM 713 O O . VAL A 1 89 ? 0.112 6.722 -5.802 1.00 94.00 89 VAL A O 1
ATOM 716 N N . GLY A 1 90 ? -1.883 7.598 -5.264 1.00 91.75 90 GLY A N 1
ATOM 717 C CA . GLY A 1 90 ? -2.606 7.049 -6.412 1.00 91.75 90 GLY A CA 1
ATOM 718 C C . GLY A 1 90 ? -3.003 5.577 -6.271 1.00 91.75 90 GLY A C 1
ATOM 719 O O . GLY A 1 90 ? -3.386 4.955 -7.264 1.00 91.75 90 GLY A O 1
ATOM 720 N N . LEU A 1 91 ? -2.936 5.010 -5.061 1.00 92.56 91 LEU A N 1
ATOM 721 C CA . LEU A 1 91 ? -3.400 3.651 -4.798 1.00 92.56 91 LEU A CA 1
ATOM 722 C C . LEU A 1 91 ? -4.920 3.623 -4.612 1.00 92.56 91 LEU A C 1
ATOM 724 O O . LEU A 1 91 ? -5.530 4.510 -4.011 1.00 92.56 91 LEU A O 1
ATOM 728 N N . LYS A 1 92 ? -5.539 2.557 -5.117 1.00 90.56 92 LYS A N 1
ATOM 729 C CA . LYS A 1 92 ? -6.951 2.244 -4.893 1.00 90.56 92 LYS A CA 1
ATOM 730 C C . LYS A 1 92 ? -7.070 1.347 -3.670 1.00 90.56 92 LYS A C 1
ATOM 732 O O . LYS A 1 92 ? -6.185 0.537 -3.404 1.00 90.56 92 LYS A O 1
ATOM 737 N N . TYR A 1 93 ? -8.178 1.464 -2.947 1.00 90.31 93 TYR A N 1
ATOM 738 C CA . TYR A 1 93 ? -8.416 0.634 -1.776 1.00 90.31 93 TYR A CA 1
ATOM 739 C C . TYR A 1 93 ? -9.886 0.274 -1.582 1.00 90.31 93 TYR A C 1
ATOM 741 O O . TYR A 1 93 ? -10.792 0.979 -2.028 1.00 90.31 93 TYR A O 1
ATOM 749 N N . GLU A 1 94 ? -10.112 -0.813 -0.851 1.00 85.38 94 GLU A N 1
ATOM 750 C CA . GLU A 1 94 ? -11.416 -1.236 -0.356 1.00 85.38 94 GLU A CA 1
ATOM 751 C C . GLU A 1 94 ? -11.284 -1.642 1.110 1.00 85.38 94 GLU A C 1
ATOM 753 O O . GLU A 1 94 ? -10.406 -2.424 1.470 1.00 85.38 94 GLU A O 1
ATOM 758 N N . VAL A 1 95 ? -12.164 -1.119 1.962 1.00 87.12 95 VAL A N 1
ATOM 759 C CA . VAL A 1 95 ? -12.179 -1.466 3.384 1.00 87.12 95 VAL A CA 1
ATOM 760 C C . VAL A 1 95 ? -13.288 -2.471 3.653 1.00 87.12 95 VAL A C 1
ATOM 762 O O . VAL A 1 95 ? -14.444 -2.229 3.302 1.00 87.12 95 VAL A O 1
ATOM 765 N N . ARG A 1 96 ? -12.943 -3.578 4.309 1.00 85.19 96 ARG A N 1
ATOM 766 C CA . ARG A 1 96 ? -13.879 -4.600 4.778 1.00 85.19 96 ARG A CA 1
ATOM 767 C C . ARG A 1 96 ? -13.736 -4.784 6.277 1.00 85.19 96 ARG A C 1
ATOM 769 O O . ARG A 1 96 ? -12.627 -4.851 6.807 1.00 85.19 96 ARG A O 1
ATOM 776 N N . ARG A 1 97 ? -14.869 -4.894 6.962 1.00 82.06 97 ARG A N 1
ATOM 777 C CA . ARG A 1 97 ? -14.898 -5.259 8.376 1.00 82.06 97 ARG A CA 1
ATOM 778 C C . ARG A 1 97 ? -14.759 -6.776 8.494 1.00 82.06 97 ARG A C 1
ATOM 780 O O . ARG A 1 97 ? -15.454 -7.507 7.793 1.00 82.06 97 ARG A O 1
ATOM 787 N N . GLY A 1 98 ? -13.816 -7.221 9.315 1.00 80.88 98 GLY A N 1
ATOM 788 C CA . GLY A 1 98 ? -13.638 -8.621 9.680 1.00 80.88 98 GLY A CA 1
ATOM 789 C C . GLY A 1 98 ? -14.432 -8.964 10.937 1.00 80.88 98 GLY A C 1
ATOM 790 O O . GLY A 1 98 ? -15.532 -8.455 11.145 1.00 80.88 98 GLY A O 1
ATOM 791 N N . ALA A 1 99 ? -13.840 -9.801 11.790 1.00 79.94 99 ALA A N 1
ATOM 792 C CA . ALA A 1 99 ? -14.302 -9.989 13.162 1.00 79.94 99 ALA A CA 1
ATOM 793 C C . ALA A 1 99 ? -14.303 -8.658 13.947 1.00 79.94 99 ALA A C 1
ATOM 795 O O . ALA A 1 99 ? -13.780 -7.644 13.479 1.00 79.94 99 ALA A O 1
ATOM 796 N N . ASP A 1 100 ? -14.874 -8.658 15.154 1.00 72.75 100 ASP A N 1
ATOM 797 C CA . ASP A 1 100 ? -15.048 -7.457 15.991 1.00 72.75 100 ASP A CA 1
ATOM 798 C C . ASP A 1 100 ? -13.762 -6.646 16.233 1.00 72.75 100 ASP A C 1
ATOM 800 O O . ASP A 1 100 ? -13.832 -5.460 16.561 1.00 72.75 100 ASP A O 1
ATOM 804 N N . ASP A 1 101 ? -12.600 -7.276 16.081 1.00 83.94 101 ASP A N 1
ATOM 805 C CA . ASP A 1 101 ? -11.272 -6.732 16.319 1.00 83.94 101 ASP A CA 1
ATOM 806 C C . ASP A 1 101 ? -10.453 -6.470 15.040 1.00 83.94 101 ASP A C 1
ATOM 808 O O . ASP A 1 101 ? -9.323 -5.991 15.140 1.00 83.94 101 ASP A O 1
ATOM 812 N N . LEU A 1 102 ? -10.987 -6.748 13.843 1.00 88.19 102 LEU A N 1
ATOM 813 C CA . LEU A 1 102 ? -10.226 -6.706 12.588 1.00 88.19 102 LEU A CA 1
ATOM 814 C C . LEU A 1 102 ? -10.883 -5.853 11.507 1.00 88.19 102 LEU A C 1
ATOM 816 O O . LEU A 1 102 ? -12.061 -6.000 11.180 1.00 88.19 102 LEU A O 1
ATOM 820 N N . ILE A 1 103 ? -10.069 -5.020 10.864 1.00 89.94 103 ILE A N 1
ATOM 821 C CA . ILE A 1 103 ? -10.415 -4.321 9.627 1.00 89.94 103 ILE A CA 1
ATOM 822 C C . ILE A 1 103 ? -9.373 -4.641 8.566 1.00 89.94 103 ILE A C 1
ATOM 824 O O . ILE A 1 103 ? -8.171 -4.509 8.794 1.00 89.94 103 ILE A O 1
ATOM 828 N N . PHE A 1 104 ? -9.855 -5.040 7.396 1.00 90.69 104 PHE A N 1
ATOM 829 C CA . PHE A 1 104 ? -9.047 -5.328 6.223 1.00 90.69 104 PHE A CA 1
ATOM 830 C C . PHE A 1 104 ? -9.117 -4.153 5.256 1.00 90.69 104 PHE A C 1
ATOM 832 O O . PHE A 1 104 ? -10.204 -3.733 4.863 1.00 90.69 104 PHE A O 1
ATOM 839 N N . VAL A 1 105 ? -7.964 -3.645 4.843 1.00 91.94 105 VAL A N 1
ATOM 840 C CA . VAL A 1 105 ? -7.834 -2.650 3.780 1.00 91.94 105 VAL A CA 1
ATOM 841 C C . VAL A 1 105 ? -7.138 -3.330 2.611 1.00 91.94 105 VAL A C 1
ATOM 843 O O . VAL A 1 105 ? -5.933 -3.556 2.644 1.00 91.94 105 VAL A O 1
ATOM 846 N N . PHE A 1 106 ? -7.912 -3.699 1.598 1.00 90.75 106 PHE A N 1
ATOM 847 C CA . PHE A 1 106 ? -7.414 -4.244 0.339 1.00 90.75 106 PHE A CA 1
ATOM 848 C C . PHE A 1 106 ? -6.862 -3.098 -0.496 1.00 90.75 106 PHE A C 1
ATOM 850 O O . PHE A 1 106 ? -7.538 -2.082 -0.640 1.00 90.75 106 PHE A O 1
ATOM 857 N N . ILE A 1 107 ? -5.655 -3.250 -1.027 1.00 93.19 107 ILE A N 1
ATOM 858 C CA . ILE A 1 107 ? -4.901 -2.211 -1.727 1.00 93.19 107 ILE A CA 1
ATOM 859 C C . ILE A 1 107 ? -4.587 -2.702 -3.138 1.00 93.19 107 ILE A C 1
ATOM 861 O O . ILE A 1 107 ? -4.200 -3.852 -3.332 1.00 93.19 107 ILE A O 1
ATOM 865 N N . LEU A 1 108 ? -4.738 -1.817 -4.118 1.00 92.25 108 LEU A N 1
ATOM 866 C CA . LEU A 1 108 ? -4.435 -2.069 -5.521 1.00 92.25 108 LEU A CA 1
ATOM 867 C C . LEU A 1 108 ? -3.699 -0.892 -6.130 1.00 92.25 108 LEU A C 1
ATOM 869 O O . LEU A 1 108 ? -4.148 0.254 -6.033 1.00 92.25 108 LEU A O 1
ATOM 873 N N . CYS A 1 109 ? -2.635 -1.198 -6.854 1.00 92.50 109 CYS A N 1
ATOM 874 C CA . CYS A 1 109 ? -1.938 -0.255 -7.698 1.00 92.50 109 CYS A CA 1
ATOM 875 C C . CYS A 1 109 ? -2.492 -0.303 -9.133 1.00 92.50 109 CYS A C 1
ATOM 877 O O . CYS A 1 109 ? -2.446 -1.351 -9.793 1.00 92.50 109 CYS A O 1
ATOM 879 N N . PRO A 1 110 ? -3.035 0.818 -9.646 1.00 90.44 110 PRO A N 1
ATOM 880 C CA . PRO A 1 110 ? -3.377 0.945 -11.058 1.00 90.44 110 PRO A CA 1
ATOM 881 C C . PRO A 1 110 ? -2.150 0.727 -11.954 1.00 90.44 110 PRO A C 1
ATOM 883 O O . PRO A 1 110 ? -1.054 1.167 -11.619 1.00 90.44 110 PRO A O 1
ATOM 886 N N . LEU A 1 111 ? -2.343 0.111 -13.126 1.00 87.31 111 LEU A N 1
ATOM 887 C CA . LEU A 1 111 ? -1.243 -0.181 -14.056 1.00 87.31 111 LEU A CA 1
ATOM 888 C C . LEU A 1 111 ? -0.458 1.070 -14.470 1.00 87.31 111 LEU A C 1
ATOM 890 O O . LEU A 1 111 ? 0.761 1.007 -14.553 1.00 87.31 111 LEU A O 1
ATOM 894 N N . ASP A 1 112 ? -1.127 2.204 -14.679 1.00 89.25 112 ASP A N 1
ATOM 895 C CA . ASP A 1 112 ? -0.457 3.446 -15.087 1.00 89.25 112 ASP A CA 1
ATOM 896 C C . ASP A 1 112 ? 0.482 3.973 -13.994 1.00 89.25 112 ASP A C 1
ATOM 898 O O . ASP A 1 112 ? 1.603 4.388 -14.276 1.00 89.25 112 ASP A O 1
ATOM 902 N N . ARG A 1 113 ? 0.054 3.884 -12.727 1.00 91.31 113 ARG A N 1
ATOM 903 C CA . ARG A 1 113 ? 0.878 4.251 -11.568 1.00 91.31 113 ARG A CA 1
ATOM 904 C C . ARG A 1 113 ? 2.062 3.297 -11.410 1.00 91.31 113 ARG A C 1
ATOM 906 O O . ARG A 1 113 ? 3.169 3.742 -11.122 1.00 91.31 113 ARG A O 1
ATOM 913 N N . LEU A 1 114 ? 1.824 2.003 -11.614 1.00 92.25 114 LEU A N 1
ATOM 914 C CA . LEU A 1 114 ? 2.841 0.960 -11.511 1.00 92.25 114 LEU A CA 1
ATOM 915 C C . LEU A 1 114 ? 3.922 1.094 -12.589 1.00 92.25 114 LEU A C 1
ATOM 917 O O . LEU A 1 114 ? 5.096 0.944 -12.278 1.00 92.25 114 LEU A O 1
ATOM 921 N N . LYS A 1 115 ? 3.539 1.419 -13.830 1.00 90.69 115 LYS A N 1
ATOM 922 C CA . LYS A 1 115 ? 4.484 1.676 -14.929 1.00 90.69 115 LYS A CA 1
ATOM 923 C C . LYS A 1 115 ? 5.424 2.837 -14.611 1.00 90.69 115 LYS A C 1
ATOM 925 O O . LYS A 1 115 ? 6.625 2.698 -14.777 1.00 90.69 115 LYS A O 1
ATOM 930 N N . GLN A 1 116 ? 4.896 3.932 -14.061 1.00 91.25 116 GLN A N 1
ATOM 931 C CA . GLN A 1 116 ? 5.720 5.076 -13.653 1.00 91.25 116 GLN A CA 1
ATOM 932 C C . GLN A 1 116 ? 6.776 4.698 -12.603 1.00 91.25 116 GLN A C 1
ATOM 934 O O . GLN A 1 116 ? 7.927 5.116 -12.714 1.00 91.25 116 GLN A O 1
ATOM 939 N N . GLU A 1 117 ? 6.408 3.909 -11.587 1.00 92.62 117 GLU A N 1
ATOM 940 C CA . GLU A 1 117 ? 7.392 3.434 -10.603 1.00 92.62 117 GLU A CA 1
ATOM 941 C C . GLU A 1 117 ? 8.353 2.398 -11.172 1.00 92.62 117 GLU A C 1
ATOM 943 O O . GLU A 1 117 ? 9.517 2.380 -10.784 1.00 92.62 117 GLU A O 1
ATOM 948 N N . PHE A 1 118 ? 7.896 1.561 -12.100 1.00 92.38 118 PHE A N 1
ATOM 949 C CA . PHE A 1 118 ? 8.765 0.613 -12.782 1.00 92.38 118 PHE A CA 1
ATOM 950 C C . PHE A 1 118 ? 9.861 1.340 -13.559 1.00 92.38 118 PHE A C 1
ATOM 952 O O . PHE A 1 118 ? 11.035 1.067 -13.324 1.00 92.38 118 PHE A O 1
ATOM 959 N N . ASP A 1 119 ? 9.500 2.322 -14.386 1.00 89.75 119 ASP A N 1
ATOM 960 C CA . ASP A 1 119 ? 10.460 3.116 -15.158 1.00 89.75 119 ASP A CA 1
ATOM 961 C C . ASP A 1 119 ? 11.443 3.849 -14.231 1.00 89.75 119 ASP A C 1
ATOM 963 O O . ASP A 1 119 ? 12.659 3.808 -14.433 1.00 89.75 119 ASP A O 1
ATOM 967 N N . ARG A 1 120 ? 10.934 4.455 -13.148 1.00 90.31 120 ARG A N 1
ATOM 968 C CA . ARG A 1 120 ? 11.767 5.129 -12.143 1.00 90.31 120 ARG A CA 1
ATOM 969 C C . ARG A 1 120 ? 12.742 4.165 -11.463 1.00 90.31 120 ARG A C 1
ATOM 971 O O . ARG A 1 120 ? 13.914 4.504 -11.304 1.00 90.31 120 ARG A O 1
ATOM 978 N N . SER A 1 121 ? 12.281 2.972 -11.087 1.00 91.31 121 SER A N 1
ATOM 979 C CA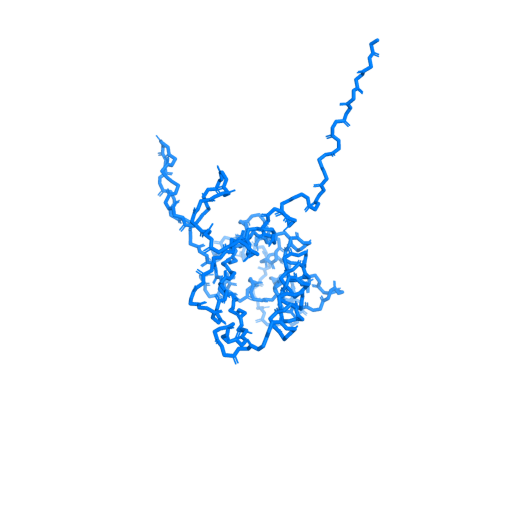 . SER A 1 121 ? 13.124 1.935 -10.485 1.00 91.31 121 SER A CA 1
ATOM 980 C C . SER A 1 121 ? 14.169 1.416 -11.472 1.00 91.31 121 SER A C 1
ATOM 982 O O . SER A 1 121 ? 15.306 1.213 -11.062 1.00 91.31 121 SER A O 1
ATOM 984 N N . ARG A 1 122 ? 13.837 1.247 -12.762 1.00 90.06 122 ARG A N 1
ATOM 985 C CA . ARG A 1 122 ? 14.805 0.838 -13.797 1.00 90.06 122 ARG A CA 1
ATOM 986 C C . ARG A 1 122 ? 15.940 1.850 -13.929 1.00 90.06 122 ARG A C 1
ATOM 988 O O . ARG A 1 122 ? 17.104 1.459 -13.895 1.00 90.06 122 ARG A O 1
ATOM 995 N N . ILE A 1 123 ? 15.599 3.137 -14.014 1.00 90.56 123 ILE A N 1
ATOM 996 C CA . ILE A 1 123 ? 16.579 4.228 -14.098 1.00 90.56 123 ILE A CA 1
ATOM 997 C C . ILE A 1 123 ? 17.458 4.260 -12.845 1.00 90.56 123 ILE A C 1
ATOM 999 O O . ILE A 1 123 ? 18.675 4.379 -12.955 1.00 90.56 123 ILE A O 1
ATOM 1003 N N . HIS A 1 124 ? 16.863 4.125 -11.657 1.00 91.00 124 HIS A N 1
ATOM 1004 C CA . HIS A 1 124 ? 17.616 4.120 -10.405 1.00 91.00 124 HIS A CA 1
ATOM 1005 C C . HIS A 1 124 ? 18.599 2.943 -10.321 1.00 91.00 124 HIS A C 1
ATOM 1007 O O . HIS A 1 124 ? 19.778 3.150 -10.036 1.00 91.00 124 HIS A O 1
ATOM 1013 N N . ASP A 1 125 ? 18.142 1.729 -10.634 1.00 91.19 125 ASP A N 1
ATOM 1014 C CA . ASP A 1 125 ? 18.973 0.523 -10.589 1.00 91.19 125 ASP A CA 1
ATOM 1015 C C . ASP A 1 125 ? 20.134 0.591 -11.593 1.00 91.19 125 ASP A C 1
ATOM 1017 O O . ASP A 1 125 ? 21.224 0.091 -11.313 1.00 91.19 125 ASP A O 1
ATOM 1021 N N . TRP A 1 126 ? 19.918 1.215 -12.755 1.00 91.19 126 TRP A N 1
ATOM 1022 C CA . TRP A 1 126 ? 20.969 1.465 -13.743 1.00 91.19 126 TRP A CA 1
ATOM 1023 C C . TRP A 1 126 ? 21.985 2.499 -13.239 1.00 91.19 126 TRP A C 1
ATOM 1025 O O . TRP A 1 126 ? 23.184 2.236 -13.261 1.00 91.19 126 TRP A O 1
ATOM 1035 N N . LEU A 1 127 ? 21.525 3.631 -12.688 1.00 91.75 127 LEU A N 1
ATOM 1036 C CA . LEU A 1 127 ? 22.403 4.678 -12.142 1.00 91.75 127 LEU A CA 1
ATOM 1037 C C . LEU A 1 127 ? 23.304 4.176 -11.004 1.00 91.75 127 LEU A C 1
ATOM 1039 O O . LEU A 1 127 ? 24.436 4.636 -10.870 1.00 91.75 127 LEU A O 1
ATOM 1043 N N . VAL A 1 128 ? 22.807 3.252 -10.178 1.00 93.12 128 VAL A N 1
ATOM 1044 C CA . VAL A 1 128 ? 23.554 2.671 -9.047 1.00 93.12 128 VAL A CA 1
ATOM 1045 C C . VAL A 1 128 ? 24.376 1.437 -9.472 1.00 93.12 128 VAL A C 1
ATOM 1047 O O . VAL A 1 128 ? 25.137 0.890 -8.676 1.00 93.12 128 VAL A O 1
ATOM 1050 N N . GLY A 1 129 ? 24.278 1.007 -10.735 1.00 90.88 129 GLY A N 1
ATOM 1051 C CA . GLY A 1 129 ? 25.056 -0.107 -11.289 1.00 90.88 129 GLY A CA 1
ATOM 1052 C C . GLY A 1 129 ? 24.550 -1.500 -10.900 1.00 90.88 129 GLY A C 1
ATOM 1053 O O . GLY A 1 129 ? 25.260 -2.485 -11.086 1.00 90.88 129 GLY A O 1
ATOM 1054 N N . VAL A 1 130 ? 23.328 -1.607 -10.369 1.00 90.69 130 VAL A N 1
ATOM 1055 C CA . VAL A 1 130 ? 22.661 -2.896 -10.104 1.00 90.69 130 VAL A CA 1
ATOM 1056 C C . VAL A 1 130 ? 22.240 -3.554 -11.418 1.00 90.69 130 VAL A C 1
ATOM 1058 O O . VAL A 1 130 ? 22.322 -4.776 -11.564 1.00 90.69 130 VAL A O 1
ATOM 1061 N N . ARG A 1 131 ? 21.812 -2.750 -12.399 1.00 82.75 131 ARG A N 1
ATOM 1062 C CA . ARG A 1 131 ? 21.557 -3.209 -13.767 1.00 82.75 131 ARG A CA 1
ATOM 1063 C C . ARG A 1 131 ? 22.731 -2.897 -14.683 1.00 82.75 131 ARG A C 1
ATOM 1065 O O . ARG A 1 131 ? 23.175 -1.761 -14.759 1.00 82.75 131 ARG A O 1
ATOM 1072 N N . ILE A 1 132 ? 23.172 -3.926 -15.408 1.00 81.06 132 ILE A N 1
ATOM 1073 C CA . ILE A 1 132 ? 24.263 -3.850 -16.395 1.00 81.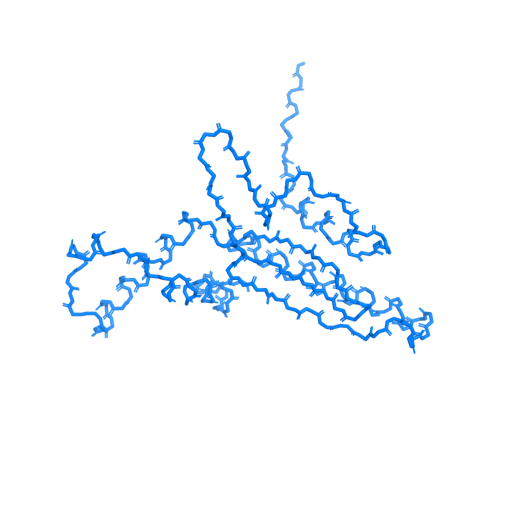06 132 ILE A CA 1
ATOM 1074 C C . ILE A 1 132 ? 23.721 -3.585 -17.811 1.00 81.06 132 ILE A C 1
ATOM 1076 O O . ILE A 1 132 ? 24.447 -3.076 -18.654 1.00 81.06 132 ILE A O 1
ATOM 1080 N N . ARG A 1 133 ? 22.453 -3.931 -18.082 1.00 77.94 133 ARG A N 1
ATOM 1081 C CA . ARG A 1 133 ? 21.815 -3.694 -19.387 1.00 77.94 133 ARG A CA 1
ATOM 1082 C C . ARG A 1 133 ? 21.457 -2.227 -19.555 1.00 77.94 133 ARG A C 1
ATOM 1084 O O . ARG A 1 133 ? 21.050 -1.579 -18.587 1.00 77.94 133 ARG A O 1
ATOM 1091 N N . ASP A 1 134 ? 21.546 -1.751 -20.788 1.00 75.88 134 ASP A N 1
ATOM 1092 C CA . ASP A 1 134 ? 21.126 -0.402 -21.134 1.00 75.88 134 ASP A CA 1
ATOM 1093 C C . ASP A 1 134 ? 19.600 -0.263 -21.080 1.00 75.88 134 ASP A C 1
ATOM 1095 O O . ASP A 1 134 ? 18.843 -1.192 -21.372 1.00 75.88 134 ASP A O 1
ATOM 1099 N N . LEU A 1 135 ? 19.135 0.937 -20.724 1.00 74.00 135 LEU A N 1
ATOM 1100 C CA . LEU A 1 135 ? 17.707 1.244 -20.573 1.00 74.00 135 LEU A CA 1
ATOM 1101 C C . LEU A 1 135 ? 16.906 1.019 -21.868 1.00 74.00 135 LEU A C 1
ATOM 1103 O O . LEU A 1 135 ? 15.714 0.720 -21.812 1.00 74.00 135 LEU A O 1
ATOM 1107 N N . ASP A 1 136 ? 17.553 1.147 -23.029 1.00 73.75 136 ASP A N 1
ATOM 1108 C CA . ASP A 1 136 ? 16.931 0.926 -24.336 1.00 73.75 136 ASP A CA 1
ATOM 1109 C C . ASP A 1 136 ? 16.640 -0.556 -24.623 1.00 73.75 136 ASP A C 1
ATOM 1111 O O . ASP A 1 136 ? 15.662 -0.846 -25.316 1.00 73.75 136 ASP A O 1
ATOM 1115 N N . GLU A 1 137 ? 17.437 -1.476 -24.067 1.00 71.50 137 GLU A N 1
ATOM 1116 C CA . GLU A 1 137 ? 17.265 -2.932 -24.201 1.00 71.50 137 GLU A CA 1
ATOM 1117 C C . GLU A 1 137 ? 16.214 -3.486 -23.228 1.00 71.50 137 GLU A C 1
ATOM 1119 O O . GLU A 1 137 ? 15.620 -4.540 -23.457 1.00 71.50 137 GLU A O 1
ATOM 1124 N N . ASP A 1 138 ? 15.962 -2.764 -22.136 1.00 70.19 138 ASP A N 1
ATOM 1125 C CA . ASP A 1 138 ? 15.038 -3.166 -21.076 1.00 70.19 138 ASP A CA 1
ATOM 1126 C C . ASP A 1 138 ? 13.572 -2.784 -21.362 1.00 70.19 138 ASP A C 1
ATOM 1128 O O . ASP A 1 138 ? 12.678 -3.220 -20.633 1.00 70.19 138 ASP A O 1
ATOM 1132 N N . ARG A 1 139 ? 13.296 -2.017 -22.431 1.00 70.31 139 ARG A N 1
ATOM 1133 C CA . ARG A 1 139 ? 11.934 -1.570 -22.794 1.00 70.31 139 ARG A CA 1
ATOM 1134 C C . ARG A 1 139 ? 10.952 -2.711 -23.050 1.00 70.31 139 ARG A C 1
ATOM 1136 O O . ARG A 1 139 ? 9.770 -2.573 -22.740 1.00 70.31 139 ARG A O 1
ATOM 1143 N N . ASP A 1 140 ? 11.444 -3.822 -23.588 1.00 74.31 140 ASP A N 1
ATOM 1144 C CA . ASP A 1 140 ? 10.622 -4.985 -23.929 1.00 74.31 140 ASP A CA 1
ATOM 1145 C C . ASP A 1 140 ? 10.571 -6.025 -22.799 1.00 74.31 140 ASP A C 1
ATOM 1147 O O . ASP A 1 140 ? 9.882 -7.042 -22.916 1.00 74.31 140 ASP A O 1
ATOM 1151 N N . VAL A 1 141 ? 11.278 -5.792 -21.684 1.00 79.00 141 VAL A N 1
ATOM 1152 C CA . VAL A 1 141 ? 11.281 -6.714 -20.545 1.00 79.00 141 VAL A CA 1
ATOM 1153 C C . VAL A 1 141 ? 9.971 -6.557 -19.769 1.00 79.00 141 VAL A C 1
ATOM 1155 O O . VAL A 1 141 ? 9.710 -5.492 -19.202 1.00 79.00 141 VAL A O 1
ATOM 1158 N N . PRO A 1 142 ? 9.134 -7.607 -19.697 1.00 83.44 142 PRO A N 1
ATOM 1159 C CA . PRO A 1 142 ? 7.860 -7.515 -19.009 1.00 83.44 142 PRO A CA 1
ATOM 1160 C C . PRO A 1 142 ? 8.062 -7.380 -17.498 1.00 83.44 142 PRO A C 1
ATOM 1162 O O . PRO A 1 142 ? 8.959 -7.989 -16.912 1.00 83.44 142 PRO A O 1
ATOM 1165 N N . LEU A 1 143 ? 7.170 -6.620 -16.862 1.00 86.75 143 LEU A N 1
ATOM 1166 C CA . LEU A 1 143 ? 7.092 -6.524 -15.410 1.00 86.75 143 LEU A CA 1
ATOM 1167 C C . LEU A 1 143 ? 6.725 -7.889 -14.816 1.00 86.75 143 LEU A C 1
ATOM 1169 O O . LEU A 1 143 ? 5.648 -8.419 -15.095 1.00 86.75 143 LEU A O 1
ATOM 1173 N N . THR A 1 144 ? 7.598 -8.430 -13.970 1.00 90.06 144 THR A N 1
ATOM 1174 C CA . THR A 1 144 ? 7.324 -9.674 -13.239 1.00 90.06 144 THR A CA 1
ATOM 1175 C C . THR A 1 144 ? 6.394 -9.435 -12.047 1.00 90.06 144 THR A C 1
ATOM 1177 O O . THR A 1 144 ? 6.348 -8.336 -11.489 1.00 90.06 144 THR A O 1
ATOM 1180 N N . ASP A 1 145 ? 5.689 -10.475 -11.592 1.00 90.06 145 ASP A N 1
ATOM 1181 C CA . ASP A 1 145 ? 4.828 -10.378 -10.401 1.00 90.06 145 ASP A CA 1
ATOM 1182 C C . ASP A 1 145 ? 5.621 -9.982 -9.146 1.00 90.06 145 ASP A C 1
ATOM 1184 O O . ASP A 1 145 ? 5.149 -9.200 -8.320 1.00 90.06 145 ASP A O 1
ATOM 1188 N N . SER A 1 146 ? 6.860 -10.465 -9.015 1.00 93.19 146 SER A N 1
ATOM 1189 C CA . SER A 1 146 ? 7.744 -10.101 -7.905 1.00 93.19 146 SER A CA 1
ATOM 1190 C C . SER A 1 146 ? 8.127 -8.621 -7.934 1.00 93.19 146 SER A C 1
ATOM 1192 O O . SER A 1 146 ? 8.069 -7.957 -6.899 1.00 93.19 146 SER A O 1
ATOM 1194 N N . GLU A 1 147 ? 8.476 -8.078 -9.105 1.00 91.75 147 GLU A N 1
ATOM 1195 C CA . GLU A 1 147 ? 8.745 -6.644 -9.256 1.00 91.75 147 GLU A CA 1
ATOM 1196 C C . GLU A 1 147 ? 7.492 -5.815 -8.998 1.00 91.75 147 GLU A C 1
ATOM 1198 O O . GLU A 1 147 ? 7.571 -4.804 -8.305 1.00 91.75 147 GLU A O 1
ATOM 1203 N N . ARG A 1 148 ? 6.329 -6.261 -9.487 1.00 94.19 148 ARG A N 1
ATOM 1204 C CA . ARG A 1 148 ? 5.049 -5.611 -9.202 1.00 94.19 148 ARG A CA 1
ATOM 1205 C C . ARG A 1 148 ? 4.834 -5.484 -7.698 1.00 94.19 148 ARG A C 1
ATOM 1207 O O . ARG A 1 148 ? 4.611 -4.376 -7.218 1.00 94.19 148 ARG A O 1
ATOM 1214 N N . LEU A 1 149 ? 4.913 -6.586 -6.956 1.00 95.25 149 LEU A N 1
ATOM 1215 C CA . LEU A 1 149 ? 4.685 -6.569 -5.511 1.00 95.25 149 LEU A CA 1
ATOM 1216 C C . LEU A 1 149 ? 5.727 -5.707 -4.785 1.00 95.25 149 LEU A C 1
ATOM 1218 O O . LEU A 1 149 ? 5.348 -4.891 -3.947 1.00 95.25 149 LEU A O 1
ATOM 1222 N N . ARG A 1 150 ? 7.010 -5.798 -5.162 1.00 96.12 150 ARG A N 1
ATOM 1223 C CA . ARG A 1 150 ? 8.074 -4.946 -4.602 1.00 96.12 150 ARG A CA 1
ATOM 1224 C C . ARG A 1 150 ? 7.782 -3.457 -4.804 1.00 96.12 150 ARG A C 1
ATOM 1226 O O . ARG A 1 150 ? 7.825 -2.700 -3.841 1.00 96.12 150 ARG A O 1
ATOM 1233 N N . LEU A 1 151 ? 7.444 -3.043 -6.024 1.00 95.88 151 LEU A N 1
ATOM 1234 C CA . LEU A 1 151 ? 7.160 -1.639 -6.334 1.00 95.88 151 LEU A CA 1
ATOM 1235 C C . LEU A 1 151 ? 5.919 -1.139 -5.595 1.00 95.88 151 LEU A C 1
ATOM 1237 O O . LEU A 1 151 ? 5.920 -0.033 -5.064 1.00 95.88 151 LEU A O 1
ATOM 1241 N N . VAL A 1 152 ? 4.858 -1.948 -5.513 1.00 96.06 152 VAL A N 1
ATOM 1242 C CA . VAL A 1 152 ? 3.668 -1.567 -4.738 1.00 96.06 152 VAL A CA 1
ATOM 1243 C C . VAL A 1 152 ? 3.996 -1.432 -3.253 1.00 96.06 152 VAL A C 1
ATOM 1245 O O . VAL A 1 152 ? 3.523 -0.490 -2.620 1.00 96.06 152 VAL A O 1
ATOM 1248 N N . TYR A 1 153 ? 4.830 -2.315 -2.706 1.00 96.75 153 TYR A N 1
ATOM 1249 C CA . TYR A 1 153 ? 5.310 -2.192 -1.334 1.00 96.75 153 TYR A CA 1
ATOM 1250 C C . TYR A 1 153 ? 6.087 -0.889 -1.119 1.00 96.75 153 TYR A C 1
ATOM 1252 O O . TYR A 1 153 ? 5.772 -0.151 -0.192 1.00 96.75 153 TYR A O 1
ATOM 1260 N N . GLU A 1 154 ? 7.011 -0.544 -2.017 1.00 95.88 154 GLU A N 1
ATOM 1261 C CA . GLU A 1 154 ? 7.770 0.714 -1.963 1.00 95.88 154 GLU A CA 1
ATOM 1262 C C . GLU A 1 154 ? 6.861 1.948 -2.025 1.00 95.88 154 GLU A C 1
ATOM 1264 O O . GLU A 1 154 ? 7.028 2.869 -1.227 1.00 95.88 154 GLU A O 1
ATOM 1269 N N . ILE A 1 155 ? 5.832 1.954 -2.882 1.00 96.31 155 ILE A N 1
ATOM 1270 C CA . ILE A 1 155 ? 4.825 3.033 -2.907 1.00 96.31 155 ILE A CA 1
ATOM 1271 C C . ILE A 1 155 ? 4.124 3.168 -1.544 1.00 96.31 155 ILE A C 1
ATOM 1273 O O . ILE A 1 155 ? 3.792 4.276 -1.122 1.00 96.31 155 ILE A O 1
ATOM 1277 N N . ILE A 1 156 ? 3.871 2.053 -0.855 1.00 96.25 156 ILE A N 1
ATOM 1278 C CA . ILE A 1 156 ? 3.201 2.050 0.450 1.00 96.25 156 ILE A CA 1
ATOM 1279 C C . ILE A 1 156 ? 4.147 2.514 1.566 1.00 96.25 156 ILE A C 1
ATOM 1281 O O . ILE A 1 156 ? 3.700 3.225 2.465 1.00 96.25 156 ILE A O 1
ATOM 1285 N N . THR A 1 157 ? 5.417 2.102 1.553 1.00 96.12 157 THR A N 1
ATOM 1286 C CA . THR A 1 157 ? 6.310 2.245 2.715 1.00 96.12 157 THR A CA 1
ATOM 1287 C C . THR A 1 157 ? 7.341 3.356 2.616 1.00 96.12 157 THR A C 1
ATOM 1289 O O . THR A 1 157 ? 7.861 3.765 3.655 1.00 96.12 157 THR A O 1
ATOM 1292 N N . ASN A 1 158 ? 7.664 3.835 1.413 1.00 94.00 158 ASN A N 1
ATOM 1293 C CA . ASN A 1 158 ? 8.662 4.888 1.258 1.00 94.00 158 ASN A CA 1
ATOM 1294 C C . ASN A 1 158 ? 8.209 6.183 1.949 1.00 94.00 158 ASN A C 1
ATOM 1296 O O . ASN A 1 158 ? 7.010 6.442 2.107 1.00 94.00 158 ASN A O 1
ATOM 1300 N N . PRO A 1 159 ? 9.152 7.028 2.381 1.00 93.31 159 PRO A N 1
ATOM 1301 C CA . PRO A 1 159 ? 8.801 8.293 2.993 1.00 93.31 159 PRO A CA 1
ATOM 1302 C C . PRO A 1 159 ? 8.182 9.251 1.959 1.00 93.31 159 PRO A C 1
ATOM 1304 O O . PRO A 1 159 ? 8.335 9.110 0.742 1.00 93.31 159 PRO A O 1
ATOM 1307 N N . LEU A 1 160 ? 7.455 10.259 2.452 1.00 89.62 160 LEU A N 1
ATOM 1308 C CA . LEU A 1 160 ? 6.669 11.170 1.606 1.00 89.62 160 LEU A CA 1
ATOM 1309 C C . LEU A 1 160 ? 7.538 11.928 0.585 1.00 89.62 160 LEU A C 1
ATOM 1311 O O . LEU A 1 160 ? 7.065 12.244 -0.502 1.00 89.62 160 LEU A O 1
ATOM 1315 N N . ASN A 1 161 ? 8.791 12.225 0.939 1.00 90.06 161 ASN A N 1
ATOM 1316 C CA . ASN A 1 161 ? 9.776 12.901 0.087 1.00 90.06 161 ASN A CA 1
ATOM 1317 C C . ASN A 1 161 ? 10.302 12.016 -1.056 1.00 90.06 161 ASN A C 1
ATOM 1319 O O . ASN A 1 161 ? 10.852 12.546 -2.015 1.00 90.06 161 ASN A O 1
ATOM 1323 N N . GLU A 1 162 ? 10.116 10.698 -0.979 1.00 86.00 162 GLU A N 1
ATOM 1324 C CA . GLU A 1 162 ? 10.561 9.722 -1.985 1.00 86.00 162 GLU A CA 1
ATOM 1325 C C . GLU A 1 162 ? 9.395 9.143 -2.805 1.00 86.00 162 GLU A C 1
ATOM 1327 O O . GLU A 1 162 ? 9.579 8.213 -3.598 1.00 86.00 162 GLU A O 1
ATOM 1332 N N . GLY A 1 163 ? 8.195 9.710 -2.631 1.00 82.88 163 GLY A N 1
ATOM 1333 C CA . GLY A 1 163 ? 6.987 9.342 -3.370 1.00 82.88 163 GLY A CA 1
ATOM 1334 C C . GLY A 1 163 ? 6.098 8.297 -2.690 1.00 82.88 163 GLY A C 1
ATOM 1335 O O . GLY A 1 163 ? 5.176 7.797 -3.338 1.00 82.88 163 GLY A O 1
ATOM 1336 N N . GLY A 1 164 ? 6.347 7.970 -1.416 1.00 91.44 164 GLY A N 1
ATOM 1337 C CA . GLY A 1 164 ? 5.521 7.026 -0.659 1.00 91.44 164 GLY A CA 1
ATOM 1338 C C . GLY A 1 164 ? 4.367 7.651 0.142 1.00 91.44 164 GLY A C 1
ATOM 1339 O O . GLY A 1 164 ? 4.098 8.862 0.065 1.00 91.44 164 GLY A O 1
ATO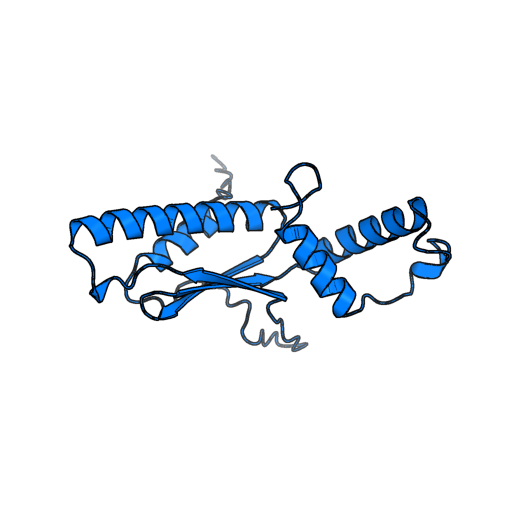M 1340 N N . ALA A 1 165 ? 3.619 6.790 0.843 1.00 87.75 165 ALA A N 1
ATOM 1341 C CA . ALA A 1 165 ? 2.281 7.063 1.388 1.00 87.75 165 ALA A CA 1
ATOM 1342 C C . ALA A 1 165 ? 2.254 7.878 2.693 1.00 87.75 165 ALA A C 1
ATOM 1344 O O . ALA A 1 165 ? 2.838 7.477 3.727 1.00 87.75 165 ALA A O 1
#

Organism: NCBI:txid1348616

Radius of gyration: 19.77 Å; chains: 1; bounding box: 52×42×53 Å

Secondary structure (DSSP, 8-state):
---------TTHHHHHHHHHHTSS--SS--SS--SS----TT-------SEEEEEE---GGGS-HHHHHHHHHHHHHHHHHHHHHHHHTT-EEEEEE-STTEEEEEEE--HHHHHHHHHHHHHHHHHTTS--S-TTTGGGPPPPHHHHHHHHHHHHHS-GGGT--

Foldseek 3Di:
DDDDDPPPDLCVVLVQQLVLVPDPDPDDDDPDDQQPWPPPVPDTDHAHFLDKDKQFFDQLVVDDPVVNVVRSVVVSVVSSVLVVQCVQLPKDWHWDDDHSGIIIIGIHDDPVSLVVLVLVVVVVCVVVPVDPDDPVVCPPPDQDSVNSSVSVVCQDPPDVVVSHD